Protein AF-A0A3R7KR18-F1 (afdb_monomer_lite)

Sequence (122 aa):
MATRAIRTRQYRAGDLADIARIFCETSLLLDDDKTFQHRWAAIARECVATDLADIPSNYMISGGNFWVATTKTDDDQGDDGEIVGMAALQRKSQTEGEKSDTFPTLFEDPAYFELCTLVKQF

InterPro domains:
  IPR016181 Acyl-CoA N-acyltransferase [SSF55729] (3-95)

pLDDT: mean 71.58, std 19.12, range [30.86, 93.94]

Secondary structure (DSSP, 8-state):
----EEEEEE--GGGHHHHHHHHHHHHTTS-S-GGGHHHHHHHHHHHHHTTGGGHIIIIIITT-EEEEEEEE-TT--SS-S-EEEEEEEEE--SSS----TTS--S---SSSEEEEEEE---

Organism: NCBI:txid325452

Foldseek 3Di:
DWDKDKDKDFDDPVCLVLALVLQQVCLLVPDPPNPCSVVSNVLSVVCSVPVSVCVCVFAPVQPHTKMWIAIDTPPDDDRPHRTFWMKGKGFQDDDDDDDDPRDPQPDDDPDGIGIDTGGHDD

Structure (mmCIF, N/CA/C/O backbone):
data_AF-A0A3R7KR18-F1
#
_entry.id   AF-A0A3R7KR18-F1
#
loop_
_atom_site.group_PDB
_atom_site.id
_atom_site.type_symbol
_atom_site.label_atom_id
_atom_site.label_alt_id
_atom_site.label_comp_id
_atom_site.label_asym_id
_atom_site.label_entity_id
_atom_site.label_seq_id
_atom_site.pdbx_PDB_ins_code
_atom_site.Cartn_x
_atom_site.Cartn_y
_atom_site.Cartn_z
_atom_site.occupancy
_atom_site.B_iso_or_equiv
_atom_site.auth_seq_id
_atom_site.auth_comp_id
_atom_site.auth_asym_id
_atom_site.auth_atom_id
_atom_site.pdbx_PDB_model_num
ATOM 1 N N . MET A 1 1 ? 18.912 0.199 -26.474 1.00 51.88 1 MET A N 1
ATOM 2 C CA . MET A 1 1 ? 18.611 0.370 -25.038 1.00 51.88 1 MET A CA 1
ATOM 3 C C . MET A 1 1 ? 17.176 -0.071 -24.848 1.00 51.88 1 MET A C 1
ATOM 5 O O . MET A 1 1 ? 16.349 0.403 -25.614 1.00 51.88 1 MET A O 1
ATOM 9 N N . ALA A 1 2 ? 16.906 -1.008 -23.939 1.00 59.56 2 ALA A N 1
ATOM 10 C CA . ALA A 1 2 ? 15.532 -1.398 -23.622 1.00 59.56 2 ALA A CA 1
ATOM 11 C C . ALA A 1 2 ? 14.832 -0.218 -22.936 1.00 59.56 2 ALA A C 1
ATOM 13 O O . ALA A 1 2 ? 15.422 0.406 -22.048 1.00 59.56 2 ALA A O 1
ATOM 14 N N . THR A 1 3 ? 13.621 0.123 -23.368 1.00 64.62 3 THR A N 1
ATOM 15 C CA . THR A 1 3 ? 12.878 1.232 -22.764 1.00 64.62 3 THR A CA 1
ATOM 16 C C . THR A 1 3 ? 12.178 0.713 -21.515 1.00 64.62 3 THR A C 1
ATOM 18 O O . THR A 1 3 ? 11.411 -0.243 -21.581 1.00 64.62 3 THR A O 1
ATOM 21 N N . ARG A 1 4 ? 12.443 1.324 -20.354 1.00 71.81 4 ARG A N 1
ATOM 22 C CA . ARG A 1 4 ? 11.732 0.994 -19.111 1.00 71.81 4 ARG A CA 1
ATOM 23 C C . ARG A 1 4 ? 10.488 1.873 -19.027 1.00 71.81 4 ARG A C 1
ATOM 25 O O . ARG A 1 4 ? 10.596 3.078 -18.812 1.00 71.81 4 ARG A O 1
ATOM 32 N N . ALA A 1 5 ? 9.319 1.283 -19.238 1.00 81.38 5 ALA A N 1
ATOM 33 C CA . ALA A 1 5 ? 8.037 1.969 -19.118 1.00 81.38 5 ALA A CA 1
ATOM 34 C C . ALA A 1 5 ? 7.431 1.735 -17.728 1.00 81.38 5 ALA A C 1
ATOM 36 O O . ALA A 1 5 ? 7.667 0.696 -17.113 1.00 81.38 5 ALA A O 1
ATOM 37 N N . ILE A 1 6 ? 6.623 2.679 -17.242 1.00 83.00 6 ILE A N 1
ATOM 38 C CA . ILE A 1 6 ? 5.815 2.496 -16.031 1.00 83.00 6 ILE A CA 1
ATOM 39 C C . ILE A 1 6 ? 4.373 2.227 -16.444 1.00 83.00 6 ILE A C 1
ATOM 41 O O . ILE A 1 6 ? 3.819 2.940 -17.284 1.00 83.00 6 ILE A O 1
ATOM 45 N N . ARG A 1 7 ? 3.757 1.206 -15.850 1.00 85.31 7 ARG A N 1
ATOM 46 C CA . ARG A 1 7 ? 2.333 0.904 -16.009 1.00 85.31 7 ARG A CA 1
ATOM 47 C C . ARG A 1 7 ? 1.651 0.859 -14.661 1.00 85.31 7 ARG A C 1
ATOM 49 O O . ARG A 1 7 ? 2.247 0.430 -13.681 1.00 85.31 7 ARG A O 1
ATOM 56 N N . THR A 1 8 ? 0.391 1.263 -14.621 1.00 87.19 8 THR A N 1
ATOM 57 C CA . THR A 1 8 ? -0.444 1.114 -13.433 1.00 87.19 8 THR A CA 1
ATOM 58 C C . THR A 1 8 ? -1.426 -0.029 -13.628 1.00 87.19 8 THR A C 1
ATOM 60 O O . THR A 1 8 ? -1.977 -0.220 -14.712 1.00 87.19 8 THR A O 1
ATOM 63 N N . ARG A 1 9 ? -1.651 -0.801 -12.568 1.00 91.94 9 ARG A N 1
ATOM 64 C CA . ARG A 1 9 ? -2.698 -1.825 -12.517 1.00 91.94 9 ARG A CA 1
ATOM 65 C C . ARG A 1 9 ? -3.315 -1.880 -11.129 1.00 91.94 9 ARG A C 1
ATOM 67 O O . ARG A 1 9 ? -2.744 -1.365 -10.172 1.00 91.94 9 ARG A O 1
ATOM 74 N N . GLN A 1 10 ? -4.481 -2.503 -11.020 1.00 92.69 10 GLN A N 1
ATOM 75 C CA . GLN A 1 10 ? -5.110 -2.737 -9.724 1.00 92.69 10 GLN A CA 1
ATOM 76 C C . GLN A 1 10 ? -4.276 -3.721 -8.888 1.00 92.69 10 GLN A C 1
ATOM 78 O O . GLN A 1 10 ? -3.608 -4.609 -9.437 1.00 92.69 10 GLN A O 1
ATOM 83 N N . TYR A 1 11 ? -4.324 -3.534 -7.572 1.00 92.50 11 TYR A N 1
ATOM 84 C CA . TYR A 1 11 ? -3.745 -4.431 -6.578 1.00 92.50 11 TYR A CA 1
ATOM 85 C C . TYR A 1 11 ? -4.178 -5.888 -6.774 1.00 92.50 11 TYR A C 1
ATOM 87 O O . TYR A 1 11 ? -5.320 -6.182 -7.140 1.00 92.50 11 TYR A O 1
ATOM 95 N N . ARG A 1 12 ? -3.258 -6.803 -6.472 1.00 93.94 12 ARG A N 1
ATOM 96 C CA . ARG A 1 12 ? -3.471 -8.247 -6.380 1.00 93.94 12 ARG A CA 1
ATOM 97 C C . ARG A 1 12 ? -2.834 -8.760 -5.093 1.00 93.94 12 ARG A C 1
ATOM 99 O O . ARG A 1 12 ? -1.815 -8.241 -4.658 1.00 93.94 12 ARG A O 1
ATOM 106 N N . ALA A 1 13 ? -3.369 -9.842 -4.528 1.00 91.75 13 ALA A N 1
ATOM 107 C CA . ALA A 1 13 ? -2.905 -10.380 -3.243 1.00 91.75 13 ALA A CA 1
ATOM 108 C C . ALA A 1 13 ? -1.384 -10.649 -3.177 1.00 91.75 13 ALA A C 1
ATOM 110 O O . ALA A 1 13 ? -0.768 -10.453 -2.132 1.00 91.75 13 ALA A O 1
ATOM 111 N N . GLY A 1 14 ? -0.769 -11.047 -4.298 1.00 91.88 14 GLY A N 1
ATOM 112 C CA . GLY A 1 14 ? 0.678 -11.278 -4.391 1.00 91.88 14 GLY A CA 1
ATOM 113 C C . GLY A 1 14 ? 1.545 -10.021 -4.236 1.00 91.88 14 GLY A C 1
ATOM 114 O O . GLY A 1 14 ? 2.719 -10.143 -3.913 1.00 91.88 14 GLY A O 1
ATOM 115 N N . ASP A 1 15 ? 0.975 -8.827 -4.403 1.00 92.06 15 ASP A N 1
ATOM 116 C CA . ASP A 1 15 ? 1.699 -7.552 -4.352 1.00 92.06 15 ASP A CA 1
ATOM 117 C C . ASP A 1 15 ? 2.007 -7.093 -2.919 1.00 92.06 15 ASP A C 1
ATOM 119 O O . ASP A 1 15 ? 2.809 -6.182 -2.714 1.00 92.06 15 ASP A O 1
ATOM 123 N N . LEU A 1 16 ? 1.343 -7.683 -1.917 1.00 91.25 16 LEU A N 1
ATOM 124 C CA . LEU A 1 16 ? 1.331 -7.167 -0.547 1.00 91.25 16 LEU A CA 1
ATOM 125 C C . LEU A 1 16 ? 2.736 -7.045 0.059 1.00 91.25 16 LEU A C 1
ATOM 127 O O . LEU A 1 16 ? 3.039 -6.046 0.708 1.00 91.25 16 LEU A O 1
ATOM 131 N N . ALA A 1 17 ? 3.597 -8.039 -0.165 1.00 91.38 17 ALA A N 1
ATOM 132 C CA . ALA A 1 17 ? 4.951 -8.035 0.383 1.00 91.38 17 ALA A CA 1
ATOM 133 C C . ALA A 1 17 ? 5.794 -6.878 -0.182 1.00 91.38 17 ALA A C 1
ATOM 135 O O . ALA A 1 17 ? 6.489 -6.191 0.569 1.00 91.38 17 ALA A O 1
ATOM 136 N N . ASP A 1 18 ? 5.693 -6.624 -1.488 1.00 90.06 18 ASP A N 1
ATOM 137 C CA . ASP A 1 18 ? 6.403 -5.527 -2.147 1.00 90.06 18 A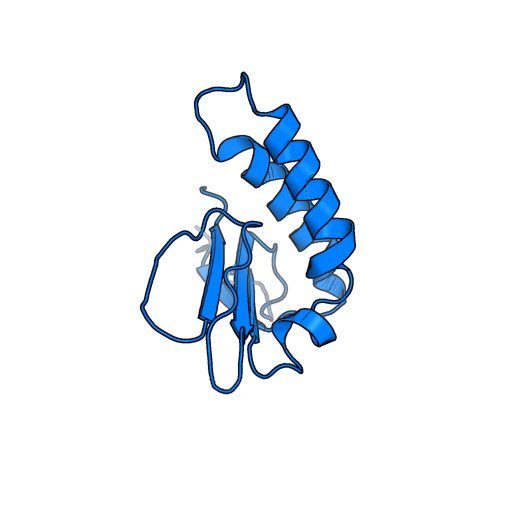SP A CA 1
ATOM 138 C C . ASP A 1 18 ? 5.836 -4.163 -1.760 1.00 90.06 18 ASP A C 1
ATOM 140 O O . ASP A 1 18 ? 6.599 -3.237 -1.488 1.00 90.06 18 ASP A O 1
ATOM 144 N N . ILE A 1 19 ? 4.511 -4.049 -1.659 1.00 88.81 19 ILE A N 1
ATOM 145 C CA . ILE A 1 19 ? 3.834 -2.845 -1.171 1.00 88.81 19 ILE A CA 1
ATOM 146 C C . ILE A 1 19 ? 4.296 -2.499 0.248 1.00 88.81 19 ILE A C 1
ATOM 148 O O . ILE A 1 19 ? 4.733 -1.375 0.486 1.00 88.81 19 ILE A O 1
ATOM 152 N N . ALA A 1 20 ? 4.258 -3.459 1.178 1.00 88.81 20 ALA A N 1
ATOM 153 C CA . ALA A 1 20 ? 4.671 -3.247 2.565 1.00 88.81 20 ALA A CA 1
ATOM 154 C C . ALA A 1 20 ? 6.143 -2.821 2.664 1.00 88.81 20 ALA A C 1
ATOM 156 O O . ALA A 1 20 ? 6.483 -1.899 3.412 1.00 88.81 20 ALA A O 1
ATOM 157 N N . ARG A 1 21 ? 7.013 -3.459 1.869 1.00 87.69 21 ARG A N 1
ATOM 158 C CA . ARG A 1 21 ? 8.430 -3.101 1.773 1.00 87.69 21 ARG A CA 1
ATOM 159 C C . ARG A 1 21 ? 8.607 -1.664 1.282 1.00 87.69 21 ARG A C 1
ATOM 161 O O . ARG A 1 21 ? 9.290 -0.886 1.944 1.00 87.69 21 ARG A O 1
ATOM 168 N N . ILE A 1 22 ? 7.984 -1.303 0.159 1.00 84.94 22 ILE A N 1
ATOM 169 C CA . ILE A 1 22 ? 8.092 0.040 -0.430 1.00 84.94 22 ILE A CA 1
ATOM 170 C C . ILE A 1 22 ? 7.546 1.093 0.531 1.00 84.94 22 ILE A C 1
ATOM 172 O O . ILE A 1 22 ? 8.203 2.114 0.716 1.00 84.94 22 ILE A O 1
ATOM 176 N N . PHE A 1 23 ? 6.403 0.839 1.177 1.00 84.12 23 PHE A N 1
ATOM 177 C CA . PHE A 1 23 ? 5.824 1.738 2.177 1.00 84.12 23 PHE A CA 1
ATOM 178 C C . PHE A 1 23 ? 6.833 2.027 3.290 1.00 84.12 23 PHE A C 1
ATOM 180 O O . PHE A 1 23 ? 7.176 3.176 3.533 1.00 84.12 23 PHE A O 1
ATOM 187 N N . CYS A 1 24 ? 7.405 0.982 3.894 1.00 83.94 24 CYS A N 1
ATOM 188 C CA . CYS A 1 24 ? 8.382 1.142 4.967 1.00 83.94 24 CYS A CA 1
ATOM 189 C C . CYS A 1 24 ? 9.664 1.850 4.507 1.00 83.94 24 CYS A C 1
ATOM 191 O O . CYS A 1 24 ? 10.143 2.738 5.206 1.00 83.94 24 CYS A O 1
ATOM 193 N N . GLU A 1 25 ? 10.230 1.475 3.354 1.00 82.94 25 GLU A N 1
ATOM 194 C CA . GLU A 1 25 ? 11.461 2.083 2.820 1.00 82.94 25 GLU A CA 1
ATOM 195 C C . GLU A 1 25 ? 11.302 3.588 2.597 1.00 82.94 25 GLU A C 1
ATOM 197 O O . GLU A 1 25 ? 12.200 4.366 2.908 1.00 82.94 25 GLU A O 1
ATOM 202 N N . THR A 1 26 ? 10.156 3.999 2.070 1.00 78.31 26 THR A N 1
ATOM 203 C CA . THR A 1 26 ? 9.897 5.386 1.675 1.00 78.31 26 THR A CA 1
ATOM 204 C C . THR A 1 26 ? 9.334 6.245 2.794 1.00 78.31 26 THR A C 1
ATOM 206 O O . THR A 1 26 ? 9.653 7.428 2.831 1.00 78.31 26 THR A O 1
ATOM 209 N N . SER A 1 27 ? 8.601 5.681 3.763 1.00 78.44 27 SER A N 1
ATOM 210 C CA . SER A 1 27 ? 8.228 6.409 4.983 1.00 78.44 27 SER A CA 1
ATOM 211 C C . SER A 1 27 ? 9.460 6.943 5.719 1.00 78.44 27 SER A C 1
ATOM 213 O O . SER A 1 27 ? 9.428 8.034 6.276 1.00 78.44 27 SER A O 1
ATOM 215 N N . LEU A 1 28 ? 10.582 6.216 5.674 1.00 76.12 28 LEU A N 1
ATOM 216 C CA . LEU A 1 28 ? 11.856 6.655 6.254 1.00 76.12 28 LEU A CA 1
ATOM 217 C C . LEU A 1 28 ? 12.505 7.841 5.521 1.00 76.12 28 LEU A C 1
ATOM 219 O O . LEU A 1 28 ? 13.479 8.387 6.036 1.00 76.12 28 LEU A O 1
ATOM 223 N N . LEU A 1 29 ? 12.008 8.195 4.334 1.00 78.00 29 LEU A N 1
ATOM 224 C CA . LEU A 1 29 ? 12.512 9.272 3.479 1.00 78.00 29 LEU A CA 1
ATOM 225 C C . LEU A 1 29 ? 11.593 10.505 3.475 1.00 78.00 29 LEU A C 1
ATOM 227 O O . LEU A 1 29 ? 11.883 11.453 2.754 1.00 78.00 29 LEU A O 1
ATOM 231 N N . LEU A 1 30 ? 10.486 10.493 4.230 1.00 71.81 30 LEU A N 1
ATOM 232 C CA . LEU A 1 30 ? 9.499 11.582 4.224 1.00 71.81 30 LEU A CA 1
ATOM 233 C C . LEU A 1 30 ? 9.994 12.870 4.895 1.00 71.81 30 LEU A C 1
ATOM 235 O O . LEU A 1 30 ? 9.494 13.939 4.565 1.00 71.81 30 LEU A O 1
ATOM 239 N N . ASP A 1 31 ? 10.970 12.769 5.800 1.00 72.56 31 ASP A N 1
ATOM 240 C CA . ASP A 1 31 ? 11.588 13.913 6.470 1.00 72.56 31 ASP A CA 1
ATOM 241 C C . ASP A 1 31 ? 13.100 13.938 6.233 1.00 72.56 31 ASP A C 1
ATOM 243 O O . ASP A 1 31 ? 13.800 12.942 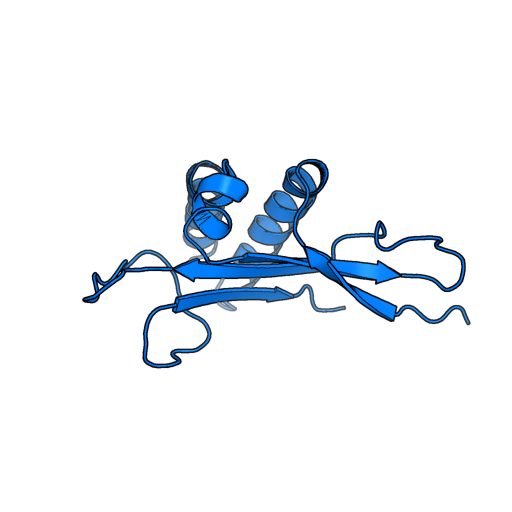6.447 1.00 72.56 31 ASP A O 1
ATOM 247 N N . ASP A 1 32 ? 13.615 15.119 5.883 1.00 76.31 32 ASP A N 1
ATOM 248 C CA . ASP A 1 32 ? 15.057 15.383 5.824 1.00 76.31 32 ASP A CA 1
ATOM 249 C C . ASP A 1 32 ? 15.695 15.323 7.225 1.00 76.31 32 ASP A C 1
ATOM 251 O O . ASP A 1 32 ? 16.851 14.910 7.387 1.00 76.31 32 ASP A O 1
ATOM 255 N N . ASP A 1 33 ? 14.931 15.701 8.258 1.00 79.69 33 ASP A N 1
ATOM 256 C CA . ASP A 1 33 ? 15.345 15.592 9.653 1.00 79.69 33 ASP A CA 1
ATOM 257 C C . ASP A 1 33 ? 15.122 14.171 10.191 1.00 79.69 33 ASP A C 1
ATOM 259 O O . ASP A 1 33 ? 14.037 13.767 10.621 1.00 79.69 33 ASP A O 1
ATOM 263 N N . LYS A 1 34 ? 16.217 13.412 10.254 1.00 79.50 34 LYS A N 1
ATOM 264 C CA . LYS A 1 34 ? 16.214 12.030 10.748 1.00 79.50 34 LYS A CA 1
ATOM 265 C C . LYS A 1 34 ? 15.928 11.897 12.246 1.00 79.50 34 LYS A C 1
ATOM 267 O O . LYS A 1 34 ? 15.753 10.773 12.719 1.00 79.50 34 LYS A O 1
ATOM 272 N N . THR A 1 35 ? 15.829 12.995 12.999 1.00 82.00 35 THR A N 1
ATOM 273 C CA . THR A 1 35 ? 15.492 12.984 14.434 1.00 82.00 35 THR A CA 1
ATOM 274 C C . THR A 1 35 ? 14.183 12.234 14.705 1.00 82.00 35 THR A C 1
ATOM 276 O O . THR A 1 35 ? 14.069 11.495 15.689 1.00 82.00 35 THR A O 1
ATOM 279 N N . PHE A 1 36 ? 13.213 12.334 13.791 1.00 76.94 36 PHE A N 1
ATOM 280 C CA . PHE A 1 36 ? 11.899 11.695 13.917 1.00 76.94 36 PHE A CA 1
ATOM 281 C C . PHE A 1 36 ? 11.724 10.438 13.058 1.00 76.94 36 PHE A C 1
ATOM 283 O O . PHE A 1 36 ? 10.635 9.868 13.029 1.00 76.94 36 PHE A O 1
ATOM 290 N N . GLN A 1 37 ? 12.793 9.922 12.442 1.00 79.75 37 GLN A N 1
ATOM 291 C CA . GLN A 1 37 ? 12.741 8.732 11.582 1.00 79.75 37 GLN A CA 1
ATOM 292 C C . GLN A 1 37 ? 12.131 7.503 12.288 1.00 79.75 37 GLN A C 1
ATOM 294 O O . GLN A 1 37 ? 11.431 6.699 11.673 1.00 79.75 37 GLN A O 1
ATOM 299 N N . HIS A 1 38 ? 12.345 7.365 13.600 1.00 80.62 38 HIS A N 1
ATOM 300 C CA . HIS A 1 38 ? 11.747 6.299 14.409 1.00 80.62 38 HIS A CA 1
ATOM 301 C C . HIS A 1 38 ? 10.210 6.372 14.471 1.00 80.62 38 HIS A C 1
ATOM 303 O O . HIS A 1 38 ? 9.566 5.330 14.574 1.00 80.62 38 HIS A O 1
ATOM 309 N N . ARG A 1 39 ? 9.622 7.576 14.390 1.00 81.56 39 ARG A N 1
ATOM 310 C CA . ARG A 1 39 ? 8.165 7.768 14.351 1.00 81.56 39 ARG A CA 1
ATOM 311 C C . ARG A 1 39 ? 7.607 7.306 13.017 1.00 81.56 39 ARG A C 1
ATOM 313 O O . ARG A 1 39 ? 6.669 6.523 13.013 1.00 81.56 39 ARG A O 1
ATOM 320 N N . TRP A 1 40 ? 8.245 7.680 11.910 1.00 80.19 40 TRP A N 1
ATOM 321 C CA . TRP A 1 40 ? 7.865 7.188 10.584 1.00 80.19 40 TRP A CA 1
ATOM 322 C C . TRP A 1 40 ? 7.991 5.673 10.462 1.00 80.19 40 TRP A C 1
ATOM 324 O O . TRP A 1 40 ? 7.111 5.031 9.903 1.00 80.19 40 TRP A O 1
ATOM 334 N N . ALA A 1 41 ? 9.029 5.076 11.054 1.00 81.25 41 ALA A N 1
ATOM 335 C CA . ALA A 1 41 ? 9.159 3.623 11.120 1.00 81.25 41 ALA A CA 1
ATOM 336 C C . ALA A 1 41 ? 8.032 2.962 11.936 1.00 81.25 41 ALA A C 1
ATOM 338 O O . ALA A 1 41 ? 7.606 1.856 11.609 1.00 81.25 41 ALA A O 1
ATOM 339 N N . ALA A 1 42 ? 7.579 3.603 13.019 1.00 80.31 42 ALA A N 1
ATOM 340 C CA . ALA A 1 42 ? 6.475 3.107 13.836 1.00 80.31 42 ALA A CA 1
ATOM 341 C C . ALA A 1 42 ? 5.138 3.211 13.090 1.00 80.31 42 ALA A C 1
ATOM 343 O O . ALA A 1 42 ? 4.446 2.202 12.984 1.00 80.31 42 ALA A O 1
ATOM 344 N N . ILE A 1 43 ? 4.850 4.373 12.494 1.00 80.25 43 ILE A N 1
ATOM 345 C CA . ILE A 1 43 ? 3.665 4.609 11.657 1.00 80.25 43 ILE A CA 1
ATOM 346 C C . ILE A 1 43 ? 3.634 3.602 10.505 1.00 80.25 43 ILE A C 1
ATOM 348 O O . ILE A 1 43 ? 2.635 2.924 10.307 1.00 80.25 43 ILE A O 1
ATOM 352 N N . ALA A 1 44 ? 4.754 3.407 9.801 1.00 82.31 44 ALA A N 1
ATOM 353 C CA . ALA A 1 44 ? 4.822 2.453 8.698 1.00 82.31 44 ALA A CA 1
ATOM 354 C C . ALA A 1 44 ? 4.480 1.018 9.119 1.00 82.31 44 ALA A C 1
AT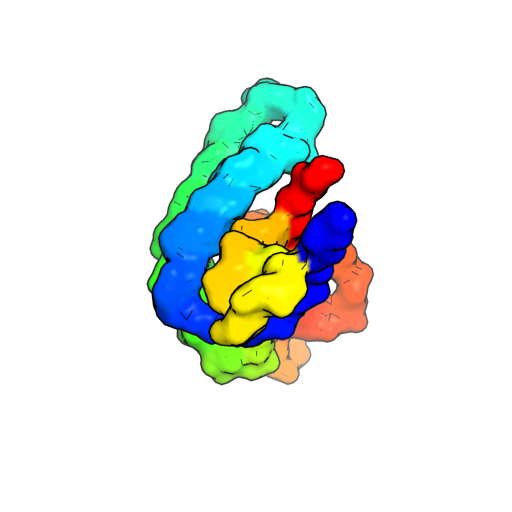OM 356 O O . ALA A 1 44 ? 3.755 0.320 8.413 1.00 82.31 44 ALA A O 1
ATOM 357 N N . ARG A 1 45 ? 4.971 0.571 10.281 1.00 85.12 45 ARG A N 1
ATOM 358 C CA . ARG A 1 45 ? 4.649 -0.762 10.812 1.00 85.12 45 ARG A CA 1
ATOM 359 C C . ARG A 1 45 ? 3.188 -0.883 11.218 1.00 85.12 45 ARG A C 1
ATOM 361 O O . ARG A 1 45 ? 2.603 -1.936 10.985 1.00 85.12 45 ARG A O 1
ATOM 368 N N . GLU A 1 46 ? 2.631 0.160 11.825 1.00 83.94 46 GLU A N 1
ATOM 369 C CA . GLU A 1 46 ? 1.218 0.202 12.193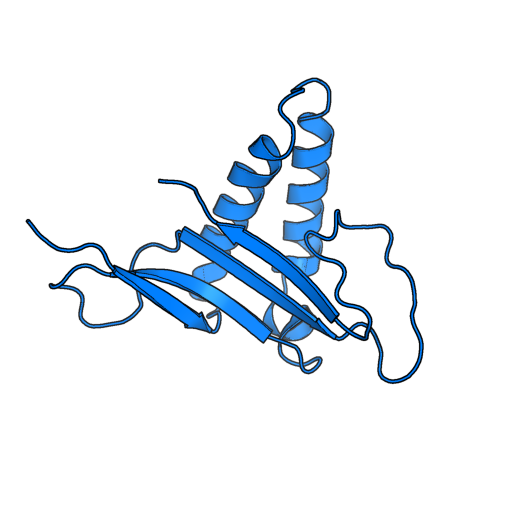 1.00 83.94 46 GLU A CA 1
ATOM 370 C C . GLU A 1 46 ? 0.347 0.077 10.944 1.00 83.94 46 GLU A C 1
ATOM 372 O O . GLU A 1 46 ? -0.418 -0.876 10.855 1.00 83.94 46 GLU A O 1
ATOM 377 N N . CYS A 1 47 ? 0.584 0.898 9.917 1.00 83.06 47 CYS A N 1
ATOM 378 C CA . CYS A 1 47 ? -0.151 0.836 8.651 1.00 83.06 47 CYS A CA 1
ATOM 379 C C . CYS A 1 47 ? -0.030 -0.522 7.946 1.00 83.06 47 CYS A C 1
ATOM 381 O O . CYS A 1 47 ? -0.989 -0.998 7.342 1.00 83.06 47 CYS A O 1
ATOM 383 N N . VAL A 1 48 ? 1.134 -1.178 8.015 1.00 86.12 48 VAL A N 1
ATOM 384 C CA . VAL A 1 48 ? 1.296 -2.539 7.476 1.00 86.12 48 VAL A CA 1
ATOM 385 C C . VAL A 1 48 ? 0.442 -3.551 8.247 1.00 86.12 48 VAL A C 1
ATOM 387 O O . VAL A 1 48 ? -0.103 -4.473 7.644 1.00 86.12 48 VAL A O 1
ATOM 390 N N . ALA A 1 49 ? 0.319 -3.387 9.565 1.00 86.62 49 ALA A N 1
ATOM 391 C CA . ALA A 1 49 ? -0.451 -4.275 10.429 1.00 86.62 49 ALA A CA 1
ATOM 392 C C . ALA A 1 49 ? -1.966 -4.001 10.408 1.00 86.62 49 ALA A C 1
ATOM 394 O O . ALA A 1 49 ? -2.735 -4.902 10.745 1.00 86.62 49 ALA A O 1
ATOM 395 N N . THR A 1 50 ? -2.394 -2.795 10.028 1.00 83.94 50 THR A N 1
ATOM 396 C CA . THR A 1 50 ? -3.803 -2.378 9.995 1.00 83.94 50 THR A CA 1
ATOM 397 C C . THR A 1 50 ? -4.312 -2.241 8.565 1.00 83.94 50 THR A C 1
ATOM 399 O O . THR A 1 50 ? -5.040 -3.099 8.067 1.00 83.94 50 THR A O 1
ATOM 402 N N . ASP A 1 51 ? -3.911 -1.173 7.885 1.00 82.19 51 ASP A N 1
ATOM 403 C CA . ASP A 1 51 ? -4.516 -0.728 6.638 1.00 82.19 51 ASP A CA 1
ATOM 404 C C . ASP A 1 51 ? -4.141 -1.634 5.465 1.00 82.19 51 ASP A C 1
ATOM 406 O O . ASP A 1 51 ? -5.000 -2.034 4.676 1.00 82.19 51 ASP A O 1
ATOM 410 N N . LEU A 1 52 ? -2.865 -2.014 5.373 1.00 86.44 52 LEU A N 1
ATOM 411 C CA . LEU A 1 52 ? -2.368 -2.873 4.299 1.00 86.44 52 LEU A CA 1
ATOM 412 C C . LEU A 1 52 ? -2.607 -4.364 4.573 1.00 86.44 52 LEU A C 1
ATOM 414 O O . LEU A 1 52 ? -2.520 -5.166 3.646 1.00 86.44 52 LEU A O 1
ATOM 418 N N . ALA A 1 53 ? -2.941 -4.748 5.810 1.00 88.50 53 ALA A N 1
ATOM 419 C CA . ALA A 1 53 ? -3.206 -6.143 6.163 1.00 88.50 53 ALA A CA 1
ATOM 420 C C . ALA A 1 53 ? -4.428 -6.718 5.424 1.00 88.50 53 ALA A C 1
ATOM 422 O O . ALA A 1 53 ? -4.461 -7.914 5.133 1.00 88.50 53 ALA A O 1
ATOM 423 N N . ASP A 1 54 ? -5.401 -5.867 5.081 1.00 88.88 54 ASP A N 1
ATOM 424 C CA . ASP A 1 54 ? -6.575 -6.230 4.285 1.00 88.88 54 ASP A CA 1
ATOM 425 C C . ASP A 1 54 ? -6.936 -5.123 3.280 1.00 88.88 54 ASP A C 1
ATOM 427 O O . ASP A 1 54 ? -7.946 -4.424 3.393 1.00 88.88 54 ASP A O 1
ATOM 431 N N . ILE A 1 55 ? -6.081 -4.959 2.264 1.00 88.25 55 ILE A N 1
ATOM 432 C CA . ILE A 1 55 ? -6.286 -3.976 1.188 1.00 88.25 55 ILE A CA 1
ATOM 433 C C . ILE A 1 55 ? -7.663 -4.114 0.505 1.00 88.25 55 ILE A C 1
ATOM 435 O O . ILE A 1 55 ? -8.318 -3.083 0.302 1.00 88.25 55 ILE A O 1
ATOM 439 N N . PRO A 1 56 ? -8.143 -5.328 0.144 1.00 90.12 56 PRO A N 1
ATOM 440 C CA . PRO A 1 56 ? -9.458 -5.481 -0.465 1.00 90.12 56 PRO A CA 1
ATOM 441 C C . PRO A 1 56 ? -10.583 -4.892 0.387 1.00 90.12 56 PRO A C 1
ATOM 443 O O . PRO A 1 56 ? -11.379 -4.109 -0.136 1.00 90.12 56 PRO A O 1
ATOM 446 N N . SER A 1 57 ? -10.637 -5.213 1.681 1.00 86.12 57 SER A N 1
ATOM 447 C CA . SER A 1 57 ? -11.687 -4.702 2.567 1.00 86.12 57 SER A CA 1
ATOM 448 C C . SER A 1 57 ? -11.541 -3.205 2.835 1.00 86.12 57 SER A C 1
ATOM 450 O O . SER A 1 57 ? -12.526 -2.469 2.742 1.00 86.12 57 SER A O 1
ATOM 452 N N . ASN A 1 58 ? -10.321 -2.737 3.106 1.00 81.81 58 ASN A N 1
ATOM 453 C CA . ASN A 1 58 ? -10.078 -1.368 3.563 1.00 81.81 58 ASN A CA 1
ATOM 454 C C . ASN A 1 58 ? -10.219 -0.326 2.446 1.00 81.81 58 ASN A C 1
ATOM 456 O O . ASN A 1 58 ? -10.714 0.777 2.697 1.00 81.81 58 ASN A O 1
ATOM 460 N N . TYR A 1 59 ? -9.842 -0.674 1.210 1.00 81.69 59 TYR A N 1
ATOM 461 C CA . TYR A 1 59 ? -9.777 0.280 0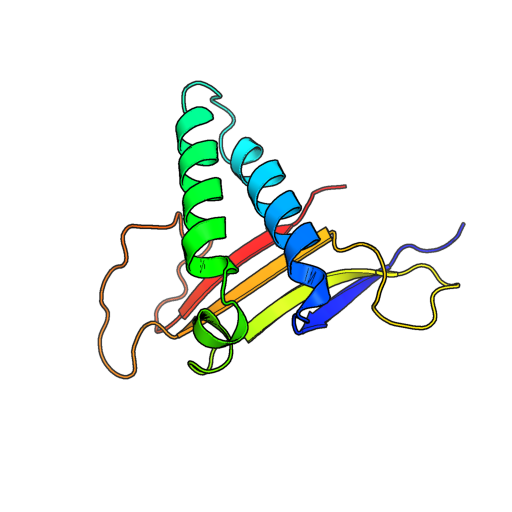.098 1.00 81.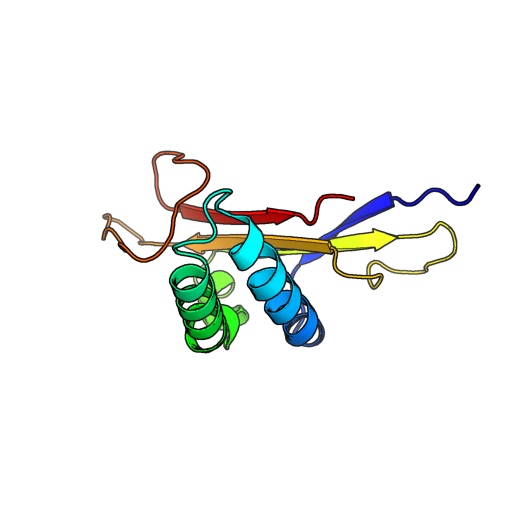69 59 TYR A CA 1
ATOM 462 C C . TYR A 1 59 ? -10.704 -0.052 -1.070 1.00 81.69 59 TYR A C 1
ATOM 464 O O . TYR A 1 59 ? -11.236 0.859 -1.696 1.00 81.69 59 TYR A O 1
ATOM 472 N N . MET A 1 60 ? -10.910 -1.328 -1.402 1.00 83.12 60 MET A N 1
ATOM 473 C CA . MET A 1 60 ? -11.576 -1.697 -2.660 1.00 83.12 60 MET A CA 1
ATOM 474 C C . MET A 1 60 ? -13.082 -1.929 -2.477 1.00 83.12 60 MET A C 1
ATOM 476 O O . MET A 1 60 ? -13.893 -1.358 -3.205 1.00 83.12 60 MET A O 1
ATOM 480 N N . ILE A 1 61 ? -13.476 -2.733 -1.486 1.00 84.25 61 ILE A N 1
ATOM 481 C CA . ILE A 1 61 ? -14.883 -3.093 -1.230 1.00 84.25 61 ILE A CA 1
ATOM 482 C C . ILE A 1 61 ? -15.692 -1.880 -0.752 1.00 84.25 61 ILE A C 1
ATOM 484 O O . ILE A 1 61 ? -16.853 -1.724 -1.128 1.00 84.25 61 ILE A O 1
ATOM 488 N N . SER A 1 62 ? -15.067 -0.975 0.006 1.00 72.19 62 SER A N 1
ATOM 489 C CA . SER A 1 62 ? -15.658 0.287 0.478 1.00 72.19 62 SER A CA 1
ATOM 490 C C . SER A 1 62 ? -15.926 1.305 -0.647 1.00 72.19 62 SER A C 1
ATOM 492 O O . SER A 1 62 ? -16.442 2.397 -0.400 1.00 72.19 62 SER A O 1
ATOM 494 N N . GLY A 1 63 ? -15.633 0.945 -1.903 1.00 76.44 63 GLY A N 1
ATOM 495 C CA . GLY A 1 63 ? -15.883 1.761 -3.085 1.00 76.44 63 GLY A CA 1
ATOM 496 C C . GLY A 1 63 ? -14.809 2.816 -3.346 1.00 76.44 63 GLY A C 1
ATOM 497 O O . GLY A 1 63 ? -15.108 3.827 -3.990 1.00 76.44 63 GLY A O 1
ATOM 498 N N . GLY A 1 64 ? -13.608 2.595 -2.811 1.00 83.19 64 GLY A N 1
ATOM 499 C CA . GLY A 1 64 ? -12.362 3.208 -3.253 1.00 83.19 64 GLY A CA 1
ATOM 500 C C . GLY A 1 64 ? -11.617 2.290 -4.229 1.00 83.19 64 GLY A C 1
ATOM 501 O O . GLY A 1 64 ? -12.235 1.525 -4.976 1.00 83.19 64 GLY A O 1
ATOM 502 N N . ASN A 1 65 ? -10.287 2.377 -4.259 1.00 87.88 65 ASN A N 1
ATOM 503 C CA . ASN A 1 65 ? -9.459 1.487 -5.068 1.00 87.88 65 ASN A CA 1
ATOM 504 C C . ASN A 1 65 ? -7.999 1.474 -4.595 1.00 87.88 65 ASN A C 1
ATOM 506 O O . ASN A 1 65 ? -7.558 2.372 -3.885 1.00 87.88 65 ASN A O 1
ATOM 510 N N . PHE A 1 66 ? -7.234 0.483 -5.040 1.00 88.50 66 PHE A N 1
ATOM 511 C CA . PHE A 1 66 ? -5.799 0.407 -4.798 1.00 88.50 66 PHE A CA 1
ATOM 512 C C . PHE A 1 66 ? -5.075 0.055 -6.096 1.00 88.50 66 PHE A C 1
ATOM 514 O O . PHE A 1 66 ? -5.366 -0.965 -6.731 1.00 88.50 66 PHE A O 1
ATOM 521 N N . TRP A 1 67 ? -4.120 0.893 -6.486 1.00 91.25 67 TRP A N 1
ATOM 522 C CA . TRP A 1 67 ? -3.299 0.713 -7.676 1.00 91.25 67 TRP A CA 1
ATOM 523 C C . TRP A 1 67 ? -1.831 0.547 -7.314 1.00 91.25 67 TRP A C 1
ATOM 525 O O . TRP A 1 67 ? -1.327 1.161 -6.375 1.00 91.25 67 TRP A O 1
ATOM 535 N N . VAL A 1 68 ? -1.133 -0.241 -8.122 1.00 89.75 68 VAL A N 1
ATOM 536 C CA . VAL A 1 68 ? 0.321 -0.384 -8.094 1.00 89.75 68 VAL A CA 1
ATOM 537 C C . VAL A 1 68 ? 0.908 0.097 -9.410 1.00 89.75 68 VAL A C 1
ATOM 539 O O . VAL A 1 68 ? 0.340 -0.135 -10.481 1.00 89.75 68 VAL A O 1
ATOM 542 N N . ALA A 1 69 ? 2.052 0.767 -9.328 1.00 88.50 69 ALA A N 1
ATOM 543 C CA . ALA A 1 69 ? 2.884 1.088 -10.473 1.00 88.50 69 ALA A CA 1
ATOM 544 C C . ALA A 1 69 ? 3.935 -0.013 -10.631 1.00 88.50 69 ALA A C 1
ATOM 546 O O . ALA A 1 69 ? 4.649 -0.317 -9.678 1.00 88.50 69 ALA A O 1
ATOM 547 N N . THR A 1 70 ? 4.037 -0.595 -11.820 1.00 87.81 70 THR A N 1
ATOM 548 C CA . THR A 1 70 ? 5.009 -1.635 -12.162 1.00 87.81 70 THR A CA 1
ATOM 549 C C . THR A 1 70 ? 5.927 -1.160 -13.275 1.00 87.81 70 THR A C 1
ATOM 551 O O . THR A 1 70 ? 5.511 -0.409 -14.166 1.00 87.81 70 THR A O 1
ATOM 554 N N . THR A 1 71 ? 7.189 -1.580 -13.237 1.00 85.25 71 THR A N 1
ATOM 555 C CA . THR A 1 71 ? 8.089 -1.365 -14.373 1.00 85.25 71 THR A CA 1
ATOM 556 C C . THR A 1 71 ? 7.907 -2.449 -15.403 1.00 85.25 71 THR A C 1
ATOM 558 O O . THR A 1 71 ? 7.853 -3.619 -15.057 1.00 85.25 71 THR A O 1
ATOM 561 N N . LYS A 1 72 ? 7.883 -2.059 -16.668 1.00 79.75 72 LYS A N 1
ATOM 562 C CA . LYS A 1 72 ? 7.821 -2.961 -17.803 1.00 79.75 72 LYS A CA 1
ATOM 563 C C . LYS A 1 72 ? 9.049 -2.763 -18.676 1.00 79.75 72 LYS A C 1
ATOM 565 O O . LYS A 1 72 ? 9.386 -1.624 -19.009 1.00 79.75 72 LYS A O 1
ATOM 570 N N . THR A 1 73 ? 9.690 -3.861 -19.053 1.00 72.69 73 THR A N 1
ATOM 571 C CA . THR A 1 73 ? 10.646 -3.880 -20.161 1.00 72.69 73 THR A CA 1
ATOM 572 C C . THR A 1 73 ? 9.959 -4.357 -21.439 1.00 72.69 73 THR A C 1
ATOM 574 O O . THR A 1 73 ? 8.900 -4.986 -21.388 1.00 72.69 73 THR A O 1
ATOM 577 N N . ASP A 1 74 ? 10.533 -4.029 -22.597 1.00 67.19 74 ASP A N 1
ATOM 578 C CA . ASP A 1 74 ? 9.964 -4.377 -23.908 1.00 67.19 74 ASP A CA 1
ATOM 579 C C . ASP A 1 74 ? 9.763 -5.901 -24.096 1.00 67.19 74 ASP A C 1
ATOM 581 O O . ASP A 1 74 ? 8.907 -6.313 -24.880 1.00 67.19 74 ASP A O 1
ATOM 585 N N . ASP A 1 75 ? 10.477 -6.725 -23.320 1.00 66.62 75 ASP A N 1
ATOM 586 C CA . ASP A 1 75 ? 10.411 -8.191 -23.350 1.00 66.62 75 ASP A CA 1
ATOM 587 C C . ASP A 1 75 ? 9.360 -8.788 -22.383 1.00 66.62 75 ASP A C 1
ATOM 589 O O . ASP A 1 75 ? 9.034 -9.975 -22.474 1.00 66.62 75 ASP A O 1
ATOM 593 N N . ASP A 1 76 ? 8.780 -7.985 -21.482 1.00 67.38 76 ASP A N 1
ATOM 594 C CA . ASP A 1 76 ? 7.820 -8.467 -20.484 1.00 67.38 76 ASP A CA 1
ATOM 595 C C . ASP A 1 76 ? 6.409 -8.625 -21.079 1.00 67.38 76 ASP A C 1
ATOM 597 O O . ASP A 1 76 ? 5.692 -7.658 -21.386 1.00 67.38 76 ASP A O 1
ATOM 601 N N . GLN A 1 77 ? 5.943 -9.872 -21.175 1.00 60.97 77 GLN A N 1
ATOM 602 C CA . GLN A 1 77 ? 4.540 -10.166 -21.460 1.00 60.97 77 GLN A CA 1
ATOM 603 C C . GLN A 1 77 ? 3.700 -10.086 -20.184 1.00 60.97 77 GLN A C 1
ATOM 605 O O . GLN A 1 77 ? 3.487 -11.071 -19.490 1.00 60.97 77 GLN A O 1
ATOM 610 N N . GLY A 1 78 ? 3.212 -8.885 -19.888 1.00 65.19 78 GLY A N 1
ATOM 611 C CA . GLY A 1 78 ? 2.279 -8.635 -18.792 1.00 65.19 78 GLY A CA 1
ATOM 612 C C . GLY A 1 78 ? 2.471 -7.258 -18.172 1.00 65.19 78 GLY A C 1
ATOM 613 O O . GLY A 1 78 ? 3.159 -6.402 -18.740 1.00 65.19 78 GLY A O 1
ATOM 614 N N . ASP A 1 79 ? 1.853 -7.083 -17.008 1.00 65.38 79 ASP A N 1
ATOM 615 C CA . ASP A 1 79 ? 1.985 -5.913 -16.133 1.00 65.38 79 ASP A CA 1
ATOM 616 C C . ASP A 1 79 ? 2.557 -6.352 -14.760 1.00 65.38 79 ASP A C 1
ATOM 618 O O . ASP A 1 79 ? 2.246 -5.772 -13.721 1.00 65.38 79 ASP A O 1
ATOM 622 N N . ASP A 1 80 ? 3.345 -7.435 -14.753 1.00 73.00 80 ASP A N 1
ATOM 623 C CA . ASP A 1 80 ? 3.817 -8.152 -13.553 1.00 73.00 80 ASP A CA 1
ATOM 624 C C . ASP A 1 80 ? 5.273 -7.831 -13.192 1.00 73.00 80 ASP A C 1
ATOM 626 O O . ASP A 1 80 ? 5.899 -8.548 -12.415 1.00 73.00 80 ASP A O 1
ATOM 630 N N . GLY A 1 81 ? 5.841 -6.774 -13.771 1.00 81.81 81 GLY A N 1
ATOM 631 C CA . GLY A 1 81 ? 7.192 -6.363 -13.412 1.00 81.81 81 GLY A CA 1
ATOM 632 C C . GLY A 1 81 ? 7.268 -5.758 -12.007 1.00 81.81 81 GLY A C 1
ATOM 633 O O . GLY A 1 81 ? 6.265 -5.640 -11.301 1.00 81.81 81 GLY A O 1
ATOM 634 N N . GLU A 1 82 ? 8.480 -5.367 -11.604 1.00 86.56 82 GLU A N 1
ATOM 635 C CA . GLU A 1 82 ? 8.763 -4.844 -10.259 1.00 86.56 82 GLU A CA 1
ATOM 636 C C . GLU A 1 82 ? 7.777 -3.734 -9.876 1.00 86.56 82 GLU A C 1
ATOM 638 O O . GLU A 1 82 ? 7.588 -2.787 -10.643 1.00 86.56 82 GLU A O 1
ATOM 643 N N . ILE A 1 83 ? 7.177 -3.834 -8.688 1.00 87.56 83 ILE A N 1
ATOM 644 C CA . ILE A 1 83 ? 6.360 -2.759 -8.126 1.00 87.56 83 ILE A CA 1
ATOM 645 C C . ILE A 1 83 ? 7.284 -1.637 -7.662 1.00 87.56 83 ILE A C 1
ATOM 647 O O . ILE A 1 83 ? 8.250 -1.856 -6.936 1.00 87.56 83 ILE A O 1
ATOM 651 N N . VAL A 1 84 ? 6.970 -0.414 -8.073 1.00 86.94 84 VAL A N 1
ATOM 652 C CA . VAL A 1 84 ? 7.797 0.778 -7.822 1.00 86.94 84 VAL A CA 1
ATOM 653 C C . VAL A 1 84 ? 7.039 1.900 -7.131 1.00 86.94 84 VAL A C 1
ATOM 655 O O . VAL A 1 84 ? 7.612 2.925 -6.764 1.00 86.94 84 VAL A O 1
ATOM 658 N N . GLY A 1 85 ? 5.740 1.712 -6.947 1.00 84.31 85 GLY A N 1
ATOM 659 C CA . GLY A 1 85 ? 4.896 2.666 -6.264 1.00 84.31 85 GLY A CA 1
ATOM 660 C C . GLY A 1 85 ? 3.482 2.151 -6.106 1.00 84.31 85 GLY A C 1
ATOM 661 O O . GLY A 1 85 ? 3.095 1.130 -6.682 1.00 84.31 85 GLY A O 1
ATOM 662 N N . MET A 1 86 ? 2.715 2.889 -5.324 1.00 87.12 86 MET A N 1
ATOM 663 C CA . MET A 1 86 ? 1.325 2.586 -5.038 1.00 87.12 86 MET A CA 1
ATOM 664 C C . MET A 1 86 ? 0.510 3.865 -4.904 1.00 87.12 86 MET A C 1
ATOM 666 O O . MET A 1 86 ? 1.035 4.922 -4.541 1.00 87.12 86 MET A O 1
ATOM 670 N N . ALA A 1 87 ? -0.778 3.737 -5.185 1.00 85.69 87 ALA A N 1
ATOM 671 C CA . ALA A 1 87 ? -1.775 4.753 -4.916 1.00 85.69 87 ALA A CA 1
ATOM 672 C C . ALA A 1 87 ? -2.997 4.082 -4.291 1.00 85.69 87 ALA A C 1
ATOM 674 O O . ALA A 1 87 ? -3.584 3.178 -4.890 1.00 85.69 87 ALA A O 1
ATOM 675 N N . ALA A 1 88 ? -3.373 4.523 -3.096 1.00 83.00 88 ALA A N 1
ATOM 676 C CA . ALA A 1 88 ? -4.560 4.046 -2.402 1.00 83.00 88 ALA A CA 1
ATOM 677 C C . ALA A 1 88 ? -5.613 5.150 -2.367 1.00 83.00 88 ALA A C 1
ATOM 679 O O . ALA A 1 88 ? -5.293 6.305 -2.093 1.00 83.00 88 ALA A O 1
ATOM 680 N N . LEU A 1 89 ? -6.859 4.778 -2.640 1.00 80.69 89 LEU A N 1
ATOM 681 C CA . LEU A 1 89 ? -8.029 5.631 -2.538 1.00 80.69 89 LEU A CA 1
ATOM 682 C C . LEU A 1 89 ? -8.996 4.984 -1.555 1.00 80.69 89 LEU A C 1
ATOM 684 O O . LEU A 1 89 ? -9.514 3.901 -1.827 1.00 80.69 89 LEU A O 1
ATOM 688 N N . GLN A 1 90 ? -9.260 5.655 -0.438 1.00 74.75 90 GLN A N 1
ATOM 689 C CA . GLN A 1 90 ? -10.243 5.208 0.546 1.00 74.75 90 GLN A CA 1
ATOM 690 C C . GLN A 1 90 ? -11.455 6.134 0.561 1.00 74.75 90 GLN A C 1
ATOM 692 O O . GLN A 1 90 ? -11.318 7.358 0.575 1.00 74.75 90 GLN A O 1
ATOM 697 N N . ARG A 1 91 ? -12.656 5.550 0.596 1.00 69.75 91 ARG A N 1
ATOM 698 C CA . ARG A 1 91 ? -13.897 6.297 0.821 1.00 69.75 91 ARG A CA 1
ATOM 699 C C . ARG A 1 91 ? -14.077 6.529 2.324 1.00 69.75 91 ARG A C 1
ATOM 701 O O . ARG A 1 91 ? -14.269 5.561 3.052 1.00 69.75 91 ARG A O 1
ATOM 708 N N . LYS A 1 92 ? -14.046 7.788 2.782 1.00 65.44 92 LYS A N 1
ATOM 709 C CA . LYS A 1 92 ? -14.124 8.116 4.223 1.00 65.44 92 LYS A CA 1
ATOM 710 C C . LYS A 1 92 ? -15.545 8.154 4.796 1.00 65.44 92 LYS A C 1
ATOM 712 O O . LYS A 1 92 ? -15.732 7.801 5.952 1.00 65.44 92 LYS A O 1
ATOM 717 N N . SER A 1 93 ? -16.561 8.540 4.025 1.00 57.66 93 SER A N 1
ATOM 718 C CA . SER A 1 93 ? -17.961 8.461 4.474 1.00 57.66 93 SER A CA 1
ATOM 719 C C . SER A 1 93 ? -18.947 8.513 3.305 1.00 57.66 93 SER A C 1
ATOM 721 O O . SER A 1 93 ? -18.565 8.807 2.171 1.00 57.66 93 SER A O 1
ATOM 723 N N . GLN A 1 94 ? -20.223 8.202 3.568 1.00 49.38 94 GLN A N 1
ATOM 724 C CA . GLN A 1 94 ? -21.304 8.388 2.591 1.00 49.38 94 GLN A CA 1
ATOM 725 C C . GLN A 1 94 ? -21.936 9.793 2.668 1.00 49.38 94 GLN A C 1
ATOM 727 O O . GLN A 1 94 ? -22.523 10.220 1.677 1.00 49.38 94 GLN A O 1
ATOM 732 N N . THR A 1 95 ? -21.810 10.517 3.795 1.00 44.94 95 THR A N 1
ATOM 733 C CA . THR A 1 95 ? -22.529 11.795 4.006 1.00 44.94 95 THR A CA 1
ATOM 734 C C . THR A 1 95 ? -21.906 12.851 4.932 1.00 44.94 95 THR A C 1
ATOM 736 O O . THR A 1 95 ? -22.367 13.977 4.845 1.00 44.94 95 THR A O 1
ATOM 739 N N . GLU A 1 96 ? -20.890 12.610 5.769 1.00 35.91 96 GLU A N 1
ATOM 740 C CA . GLU A 1 96 ? -20.255 13.689 6.569 1.00 35.91 96 GLU A CA 1
ATOM 741 C C . GLU A 1 96 ? -18.895 13.249 7.135 1.00 35.91 96 GLU A C 1
ATOM 743 O O . GLU A 1 96 ? -18.657 12.056 7.320 1.00 35.91 96 GLU A O 1
ATOM 748 N N . GLY A 1 97 ? -17.959 14.190 7.281 1.00 34.44 97 GLY A N 1
ATOM 749 C CA . GLY A 1 97 ? -16.536 13.922 7.499 1.00 34.44 97 GLY A CA 1
ATOM 750 C C . GLY A 1 97 ? -16.164 13.644 8.953 1.00 34.44 97 GLY A C 1
ATOM 751 O O . GLY A 1 97 ? -16.361 14.490 9.821 1.00 34.44 97 GLY A O 1
ATOM 752 N N . GLU A 1 98 ? -15.524 12.501 9.183 1.00 35.19 98 GLU A N 1
ATOM 753 C CA . GLU A 1 98 ? -14.707 12.263 10.369 1.00 35.19 98 GLU A CA 1
ATOM 754 C C . GLU A 1 98 ? -13.238 12.507 9.982 1.00 35.19 98 GLU A C 1
ATOM 756 O O . GLU A 1 98 ? -12.728 11.951 9.003 1.00 35.19 98 GLU A O 1
ATOM 761 N N . LYS A 1 99 ? -12.568 13.420 10.696 1.00 36.66 99 LYS A N 1
ATOM 762 C CA . LYS A 1 99 ? -11.126 13.649 10.551 1.00 36.66 99 LYS A CA 1
ATOM 763 C C . LYS A 1 99 ? -10.402 12.456 11.167 1.00 36.66 99 LYS A C 1
ATOM 765 O O . LYS A 1 99 ? -10.403 12.294 12.380 1.00 36.66 99 LYS A O 1
ATOM 770 N N . SER A 1 100 ? -9.807 11.625 10.319 1.00 38.47 100 SER A N 1
ATOM 771 C CA . SER A 1 100 ? -8.840 10.614 10.743 1.00 38.47 100 SER A CA 1
ATOM 772 C C . SER A 1 100 ? -7.467 11.280 10.834 1.00 38.47 100 SER A C 1
ATOM 774 O O . SER A 1 100 ? -6.870 11.577 9.802 1.00 38.47 100 SER A O 1
ATOM 776 N N . ASP A 1 101 ? -6.987 11.536 12.051 1.00 38.78 101 ASP A N 1
ATOM 777 C CA . ASP A 1 101 ? -5.710 12.208 12.362 1.00 38.78 101 ASP A CA 1
ATOM 778 C C . ASP A 1 101 ? -4.458 11.320 12.129 1.00 38.78 101 ASP A C 1
ATOM 780 O O . ASP A 1 101 ? -3.411 11.537 12.737 1.00 38.78 101 ASP A O 1
ATOM 784 N N . THR A 1 102 ? -4.535 10.303 11.262 1.00 40.72 102 THR A N 1
ATOM 785 C CA . THR A 1 102 ? -3.511 9.236 11.186 1.00 40.72 102 THR A CA 1
ATOM 786 C C . THR A 1 102 ? -2.576 9.317 9.971 1.00 40.72 102 THR A C 1
ATOM 788 O O . THR A 1 102 ? -1.583 8.597 9.936 1.00 40.72 102 THR A O 1
ATOM 791 N N . PHE A 1 103 ? -2.771 10.233 9.015 1.00 41.06 103 PHE A N 1
ATOM 792 C CA . PHE A 1 103 ? -1.874 10.329 7.853 1.00 41.06 103 PHE A CA 1
ATOM 793 C C . PHE A 1 103 ? -1.504 11.773 7.492 1.00 41.06 103 PHE A C 1
ATOM 795 O O . PHE A 1 103 ? -2.365 12.653 7.517 1.00 41.06 103 PHE A O 1
ATOM 802 N N . PRO A 1 104 ? -0.244 12.056 7.102 1.00 35.16 104 PRO A N 1
ATOM 803 C CA . PRO A 1 104 ? 0.057 13.254 6.335 1.00 35.16 104 PRO A CA 1
ATOM 804 C C . PRO A 1 104 ? -0.558 13.090 4.939 1.00 35.16 104 PRO A C 1
ATOM 806 O O . PRO A 1 104 ? 0.010 12.463 4.044 1.00 35.16 104 PRO A O 1
ATOM 809 N N . THR A 1 105 ? -1.756 13.633 4.768 1.00 38.38 105 THR A N 1
ATOM 810 C CA . THR A 1 105 ? -2.449 13.763 3.488 1.00 38.38 105 THR A CA 1
ATOM 811 C C . THR A 1 105 ? -1.578 14.569 2.521 1.00 38.38 105 THR A C 1
ATOM 813 O O . THR A 1 105 ? -1.474 15.790 2.628 1.00 38.38 105 THR A O 1
ATOM 816 N N . LEU A 1 106 ? -0.931 13.909 1.560 1.00 35.66 106 LEU A N 1
ATOM 817 C CA . LEU A 1 106 ? -0.365 14.597 0.402 1.00 35.66 106 LEU A CA 1
ATOM 818 C C . LEU A 1 106 ? -1.508 14.825 -0.593 1.00 35.66 106 LEU A C 1
ATOM 820 O O . LEU A 1 106 ? -1.944 13.893 -1.260 1.00 35.66 106 LEU A O 1
ATOM 824 N N . PHE A 1 107 ? -1.936 16.090 -0.665 1.00 30.86 107 PHE A N 1
ATOM 825 C CA . PHE A 1 107 ? -3.041 16.678 -1.440 1.00 30.86 107 PHE A CA 1
ATOM 826 C C . PHE A 1 107 ? -4.429 16.615 -0.778 1.00 30.86 107 PHE A C 1
ATOM 828 O O . PHE A 1 107 ? -5.147 15.622 -0.851 1.00 30.86 107 PHE A O 1
ATOM 835 N N . GLU A 1 108 ? -4.829 17.743 -0.178 1.00 32.47 108 GLU A N 1
ATOM 836 C CA . GLU A 1 108 ? -6.231 18.062 0.101 1.00 32.47 108 GLU A CA 1
ATOM 837 C C . GLU A 1 108 ? -6.943 18.407 -1.221 1.00 32.47 108 GLU A C 1
ATOM 839 O O . GLU A 1 108 ? -6.733 19.482 -1.782 1.00 32.47 108 GLU A O 1
ATOM 844 N N . ASP A 1 109 ? -7.790 17.502 -1.717 1.00 32.38 109 ASP A N 1
ATOM 845 C CA . ASP A 1 109 ? -8.881 17.831 -2.644 1.00 32.38 109 ASP A CA 1
ATOM 846 C C . ASP A 1 109 ? -10.200 17.739 -1.847 1.00 32.38 109 ASP A C 1
ATOM 848 O O . ASP A 1 109 ? -10.480 16.695 -1.238 1.00 32.38 109 ASP A O 1
ATOM 852 N N . PRO A 1 110 ? -10.991 18.823 -1.731 1.00 40.78 110 PRO A N 1
ATOM 853 C CA . PRO A 1 110 ? -12.115 18.881 -0.816 1.00 40.78 110 PRO A CA 1
ATOM 854 C C . PRO A 1 110 ? -13.327 18.196 -1.442 1.00 40.78 110 PRO A C 1
ATOM 856 O O . PRO A 1 110 ? -14.186 18.837 -2.038 1.00 40.78 110 PRO A O 1
ATOM 859 N N . ALA A 1 111 ? -13.404 16.881 -1.280 1.00 35.97 111 ALA A N 1
ATOM 860 C CA . ALA A 1 111 ? -14.503 16.224 -0.582 1.00 35.97 111 ALA A CA 1
ATOM 861 C C . ALA A 1 111 ? -14.435 14.704 -0.825 1.00 35.97 111 ALA A C 1
ATOM 863 O O . ALA A 1 111 ? -14.372 14.233 -1.956 1.00 35.97 111 ALA A O 1
ATOM 864 N N . TYR A 1 112 ? -14.527 13.936 0.261 1.00 43.00 112 TYR A N 1
ATOM 865 C CA . TYR A 1 112 ? -14.861 12.501 0.309 1.00 43.00 112 TYR A CA 1
ATOM 866 C C . TYR A 1 112 ? -13.737 11.447 0.224 1.00 43.00 112 TYR A C 1
ATOM 868 O O . TYR A 1 112 ? -14.013 10.302 0.601 1.00 43.00 112 TYR A O 1
ATOM 876 N N . PHE A 1 113 ? -12.495 11.773 -0.161 1.00 36.25 113 PHE A N 1
ATOM 877 C CA . PHE A 1 113 ? -11.438 10.758 -0.337 1.00 36.25 113 PHE A CA 1
ATOM 878 C C . PHE A 1 113 ? -10.072 11.139 0.255 1.00 36.25 113 PHE A C 1
ATOM 880 O O . PHE A 1 113 ? -9.696 12.306 0.264 1.00 36.25 113 PHE A O 1
ATOM 887 N N . GLU A 1 114 ? -9.317 10.136 0.714 1.00 45.97 114 GLU A N 1
ATOM 888 C CA . GLU A 1 114 ? -7.890 10.249 1.056 1.00 45.97 114 GLU A CA 1
ATOM 889 C C . GLU A 1 114 ? -7.059 9.496 0.013 1.00 45.97 114 GLU A C 1
ATOM 891 O O . GLU A 1 114 ? -7.344 8.330 -0.284 1.00 45.97 114 GLU A O 1
ATOM 896 N N . LEU A 1 115 ? -6.072 10.187 -0.569 1.00 41.94 115 LEU A N 1
ATOM 897 C CA . LEU A 1 115 ? -5.158 9.646 -1.571 1.00 41.94 115 LEU A CA 1
ATOM 898 C C . LEU A 1 115 ? -3.757 9.507 -0.961 1.00 41.94 115 LEU A C 1
ATOM 900 O O . LEU A 1 115 ? -3.061 10.498 -0.759 1.00 41.94 115 LEU A O 1
ATOM 904 N N . CYS A 1 116 ? -3.305 8.278 -0.717 1.00 55.22 116 CYS A N 1
ATOM 905 C CA . CYS A 1 116 ? -1.905 8.022 -0.370 1.00 55.22 116 CYS A CA 1
ATOM 906 C C . CYS A 1 116 ? -1.151 7.654 -1.645 1.00 55.22 116 CYS A C 1
ATOM 908 O O . CYS A 1 116 ? -1.327 6.551 -2.161 1.00 55.22 116 CYS A O 1
ATOM 910 N N . THR A 1 117 ? -0.324 8.567 -2.161 1.00 54.50 117 THR A N 1
ATOM 911 C CA . THR A 1 117 ? 0.542 8.298 -3.318 1.00 54.50 117 THR A CA 1
ATOM 912 C C . THR A 1 117 ? 1.979 8.192 -2.868 1.00 54.50 117 THR A C 1
ATOM 914 O O . THR A 1 117 ? 2.507 9.104 -2.233 1.00 54.50 117 THR A O 1
ATOM 917 N N . LEU A 1 118 ? 2.627 7.094 -3.236 1.00 56.56 118 LEU A N 1
ATOM 918 C CA . LEU A 1 118 ? 4.010 6.872 -2.877 1.00 56.56 118 LEU A CA 1
ATOM 919 C C . LEU A 1 118 ? 4.764 6.270 -4.062 1.00 56.56 118 LEU A C 1
ATOM 921 O O . LEU A 1 118 ? 4.452 5.176 -4.536 1.00 56.56 118 LEU A O 1
ATOM 925 N N . VAL A 1 119 ? 5.726 7.038 -4.575 1.00 49.28 119 VAL A N 1
ATOM 926 C CA . VAL A 1 119 ? 6.504 6.721 -5.776 1.00 49.28 119 VAL A CA 1
ATOM 927 C C . VAL A 1 119 ? 7.975 6.682 -5.395 1.00 49.28 119 VAL A C 1
ATOM 929 O O . VAL A 1 119 ? 8.517 7.672 -4.905 1.00 49.28 119 VAL A O 1
ATOM 932 N N . LYS A 1 120 ? 8.635 5.547 -5.638 1.00 45.47 120 LYS A N 1
ATOM 933 C CA . LYS A 1 120 ? 10.089 5.445 -5.512 1.00 45.47 120 LYS A CA 1
ATOM 934 C C . LYS A 1 120 ? 10.725 6.296 -6.616 1.00 45.47 120 LYS A C 1
ATOM 936 O O . LYS A 1 120 ? 10.526 6.018 -7.797 1.00 45.47 120 LYS A O 1
ATOM 941 N N . GLN A 1 121 ? 11.442 7.355 -6.241 1.00 39.41 121 GLN A N 1
ATOM 942 C CA . GLN A 1 121 ? 12.239 8.125 -7.199 1.00 39.41 121 GLN A CA 1
ATOM 943 C C . GLN A 1 121 ? 13.421 7.262 -7.670 1.00 39.41 121 GLN A C 1
ATOM 945 O O . GLN A 1 121 ? 14.069 6.606 -6.851 1.00 39.41 121 GLN A O 1
ATOM 950 N N . PHE A 1 122 ? 13.638 7.224 -8.987 1.00 36.50 122 PHE A N 1
ATOM 951 C CA . PHE A 1 122 ? 14.720 6.494 -9.656 1.00 36.50 122 PHE A CA 1
ATOM 952 C C . PHE A 1 122 ? 15.909 7.400 -9.946 1.00 36.50 122 PHE A C 1
ATOM 954 O O . PHE A 1 122 ? 15.664 8.564 -10.337 1.00 36.50 122 PHE A O 1
#

Radius of gyration: 15.52 Å; chains: 1; bounding box: 41×30×40 Å